Protein AF-A0A392QEL2-F1 (afdb_monomer)

Radius of gyration: 11.56 Å; Cα contacts (8 Å, |Δi|>4): 100; chains: 1; bounding box: 27×25×31 Å

Nearest PDB structures (foldseek):
  6bml-assembly1_A  TM=5.672E-01  e=5.032E-03  Homo sapiens
  6bmn-assembly1_A  TM=5.681E-01  e=7.585E-03  Homo sapiens
  7khm-assembly1_B  TM=5.678E-01  e=5.903E-02  Homo sapiens
  6uca-assembly1_A  TM=6.877E-01  e=1.470E+00  Homo sapiens

Solvent-accessible surface area (backbone atoms only — not comparable to full-atom values): 4190 Å² total; per-residue (Å²): 138,77,81,73,43,74,52,44,89,89,50,36,68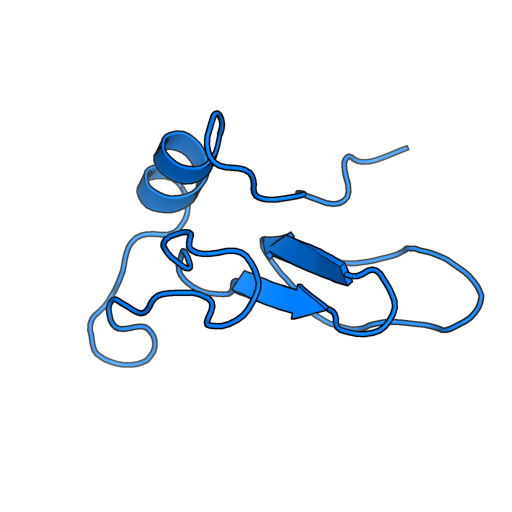,59,45,34,70,75,27,56,65,75,69,80,88,32,56,93,44,68,36,92,83,80,74,37,76,44,35,36,64,42,43,72,40,82,89,74,73,42,36,25,42,44,58,68,59,85,52,98,87,48,100,62,69,93

Structure (mmCIF, N/CA/C/O backbone):
data_AF-A0A392QEL2-F1
#
_entry.id   AF-A0A392QEL2-F1
#
loop_
_atom_site.group_PDB
_atom_site.id
_atom_site.type_symbol
_atom_site.label_atom_id
_atom_site.label_alt_id
_atom_site.label_comp_id
_atom_site.label_asym_id
_atom_site.label_entity_id
_atom_site.label_seq_id
_atom_site.pdbx_PDB_ins_code
_atom_site.Cartn_x
_atom_site.Cartn_y
_atom_site.Cartn_z
_atom_site.occupancy
_atom_site.B_iso_or_equiv
_atom_site.auth_seq_id
_atom_site.auth_comp_id
_atom_site.auth_asym_id
_atom_site.auth_atom_id
_atom_site.pdbx_PDB_model_num
ATOM 1 N N . CYS A 1 1 ? 2.344 -16.995 -14.277 1.00 41.91 1 CYS A N 1
ATOM 2 C CA . CYS A 1 1 ? 2.079 -15.543 -14.326 1.00 41.91 1 CYS A CA 1
ATOM 3 C C . CYS A 1 1 ? 1.159 -15.189 -13.169 1.00 41.91 1 CYS A C 1
ATOM 5 O O . CYS A 1 1 ? -0.052 -15.254 -13.325 1.00 41.91 1 CYS A O 1
ATOM 7 N N . THR A 1 2 ? 1.727 -14.940 -11.993 1.00 51.53 2 THR A N 1
ATOM 8 C CA . THR A 1 2 ? 0.950 -14.615 -10.789 1.00 51.53 2 THR A CA 1
ATOM 9 C C . THR A 1 2 ? 0.620 -13.126 -10.806 1.00 51.53 2 THR A C 1
ATOM 11 O O . THR A 1 2 ? 1.474 -12.333 -11.203 1.00 51.53 2 THR A O 1
ATOM 14 N N . ASP A 1 3 ? -0.599 -12.749 -10.412 1.00 59.09 3 ASP A N 1
ATOM 15 C CA . ASP A 1 3 ? -0.951 -11.339 -10.221 1.00 59.09 3 ASP A CA 1
ATOM 16 C C . ASP A 1 3 ? 0.031 -10.704 -9.218 1.00 59.09 3 ASP A C 1
ATOM 18 O O . ASP A 1 3 ? 0.178 -11.236 -8.115 1.00 59.09 3 ASP A O 1
ATOM 22 N N . PRO A 1 4 ? 0.717 -9.596 -9.561 1.00 68.12 4 PRO A N 1
ATOM 23 C CA . PRO A 1 4 ? 1.596 -8.902 -8.624 1.00 68.12 4 PRO A CA 1
ATOM 24 C C . PRO A 1 4 ? 0.856 -8.270 -7.435 1.00 68.12 4 PRO A C 1
ATOM 26 O O . PRO A 1 4 ? 1.514 -7.730 -6.554 1.00 68.12 4 PRO A O 1
ATOM 29 N N . GLY A 1 5 ? -0.479 -8.306 -7.390 1.00 82.06 5 GLY A N 1
ATOM 30 C CA . GLY A 1 5 ? -1.257 -7.837 -6.248 1.00 82.06 5 GLY A CA 1
ATOM 31 C C . GLY A 1 5 ? -1.402 -6.317 -6.225 1.00 82.06 5 GLY A C 1
ATOM 32 O O . GLY A 1 5 ? -1.227 -5.684 -5.181 1.00 82.06 5 GLY A O 1
ATOM 33 N N . VAL A 1 6 ? -1.649 -5.703 -7.389 1.00 88.69 6 VAL A N 1
ATOM 34 C CA . VAL A 1 6 ? -1.768 -4.239 -7.503 1.00 88.69 6 VAL A CA 1
ATOM 35 C C . VAL A 1 6 ? -3.028 -3.760 -6.791 1.00 88.69 6 VAL A C 1
ATOM 37 O O . VAL A 1 6 ? -4.140 -4.155 -7.143 1.00 88.69 6 VAL A O 1
ATOM 40 N N . ILE A 1 7 ? -2.849 -2.856 -5.832 1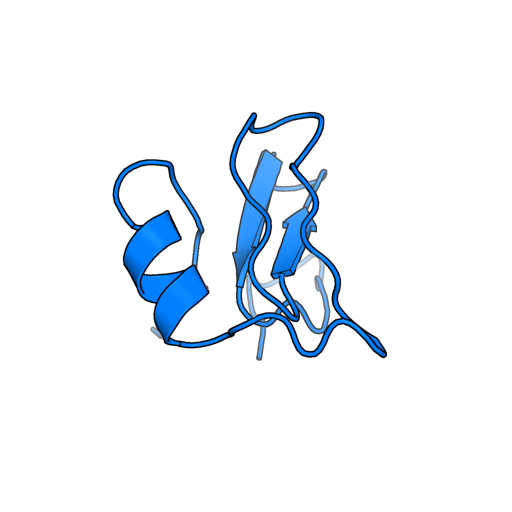.00 90.75 7 ILE A N 1
ATOM 41 C CA . ILE A 1 7 ? -3.941 -2.268 -5.059 1.00 90.75 7 ILE A CA 1
ATOM 42 C C . ILE A 1 7 ? -4.426 -1.006 -5.771 1.00 90.75 7 ILE A C 1
ATOM 44 O O . ILE A 1 7 ? -3.636 -0.126 -6.122 1.00 90.75 7 ILE A O 1
ATOM 48 N N . LYS A 1 8 ? -5.737 -0.929 -5.964 1.00 91.44 8 LYS A N 1
ATOM 49 C CA . LYS A 1 8 ? -6.484 0.132 -6.639 1.00 91.44 8 LYS A CA 1
ATOM 50 C C . LYS A 1 8 ? -7.756 0.441 -5.839 1.00 91.44 8 LYS A C 1
ATOM 52 O O . LYS A 1 8 ? -8.142 -0.324 -4.960 1.00 91.44 8 LYS A O 1
ATOM 57 N N . ALA A 1 9 ? -8.436 1.542 -6.155 1.00 91.12 9 ALA A N 1
ATOM 58 C CA . ALA A 1 9 ? -9.648 1.956 -5.439 1.00 91.12 9 ALA A CA 1
ATOM 59 C C . ALA A 1 9 ? -10.825 0.957 -5.543 1.00 91.12 9 ALA A C 1
ATOM 61 O O . ALA A 1 9 ? -11.654 0.908 -4.641 1.00 91.12 9 ALA A O 1
ATOM 62 N N . ASP A 1 10 ? -10.888 0.146 -6.603 1.00 92.81 10 ASP A N 1
ATOM 63 C CA . ASP A 1 10 ? -11.907 -0.893 -6.819 1.00 92.81 10 ASP A CA 1
ATOM 64 C C . ASP A 1 10 ? -11.657 -2.170 -5.999 1.00 92.81 10 ASP A C 1
ATOM 66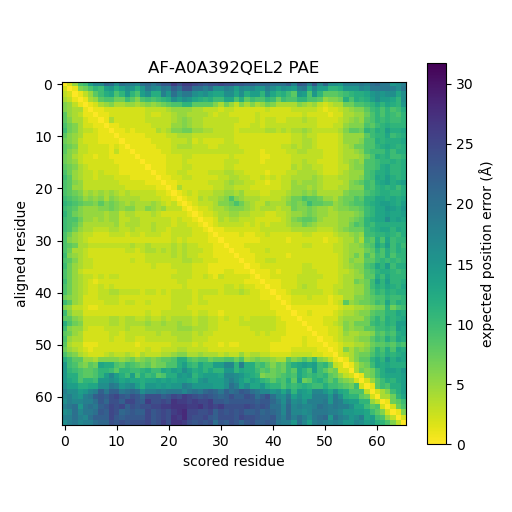 O O . ASP A 1 10 ? -12.607 -2.799 -5.536 1.00 92.81 10 ASP A O 1
ATOM 70 N N . ASN A 1 11 ? -10.390 -2.547 -5.786 1.00 91.56 11 ASN A N 1
ATOM 71 C CA . ASN A 1 11 ? -10.015 -3.795 -5.109 1.00 91.56 11 ASN A CA 1
ATOM 72 C C . ASN A 1 11 ? -9.454 -3.620 -3.681 1.00 91.56 11 ASN A C 1
ATOM 74 O O . ASN A 1 11 ? -9.261 -4.614 -2.978 1.00 91.56 11 ASN A O 1
ATOM 78 N N . VAL A 1 12 ? -9.221 -2.386 -3.211 1.00 92.62 12 VAL A N 1
ATOM 79 C CA . VAL A 1 12 ? -8.629 -2.118 -1.884 1.00 92.62 12 VAL A CA 1
ATOM 80 C C . VAL A 1 12 ? -9.415 -2.758 -0.737 1.00 92.62 12 VAL A C 1
ATOM 82 O O . VAL A 1 12 ? -8.807 -3.277 0.194 1.00 92.62 12 VAL A O 1
ATOM 85 N N . SER A 1 13 ? -10.745 -2.813 -0.826 1.00 92.81 13 SER A N 1
ATOM 86 C CA . SER A 1 13 ? -11.618 -3.465 0.162 1.00 92.81 13 SER A CA 1
ATOM 87 C C . SER A 1 13 ? -11.325 -4.963 0.323 1.00 92.81 13 SER A C 1
ATOM 89 O O . SER A 1 13 ? -11.303 -5.469 1.444 1.00 92.81 13 SER A O 1
ATOM 91 N N . GLN A 1 14 ? -11.022 -5.661 -0.775 1.00 92.50 14 GLN A N 1
ATOM 92 C CA . GLN A 1 14 ? -10.645 -7.077 -0.762 1.00 92.50 14 GLN A CA 1
ATOM 93 C C . GLN A 1 14 ? -9.296 -7.275 -0.063 1.00 92.50 14 GLN A C 1
ATOM 95 O O . GLN A 1 14 ? -9.147 -8.172 0.766 1.00 92.50 14 GLN A O 1
ATOM 100 N N . TYR A 1 15 ? -8.324 -6.399 -0.338 1.00 92.06 15 TYR A N 1
ATOM 101 C CA . TYR A 1 15 ? -7.016 -6.452 0.314 1.00 92.06 15 TYR A CA 1
ATOM 102 C C . TYR A 1 15 ? -7.057 -6.045 1.791 1.00 92.06 15 TYR A C 1
ATOM 104 O O . TYR A 1 15 ? -6.308 -6.618 2.575 1.00 92.06 15 TYR A O 1
ATOM 112 N N . LEU A 1 16 ? -7.930 -5.115 2.191 1.00 91.75 16 LEU A N 1
ATOM 113 C CA . LEU A 1 16 ? -8.165 -4.773 3.600 1.00 91.75 16 LEU A CA 1
ATOM 114 C C . LEU A 1 16 ? -8.769 -5.952 4.376 1.00 91.75 16 LEU A C 1
ATOM 116 O O . LEU A 1 16 ? -8.357 -6.210 5.503 1.00 91.75 16 LEU A O 1
ATOM 120 N N . ALA A 1 17 ? -9.695 -6.698 3.766 1.00 91.38 17 ALA A N 1
ATOM 121 C CA . ALA A 1 17 ? -10.261 -7.907 4.363 1.00 91.38 17 ALA A CA 1
ATOM 122 C C . ALA A 1 17 ? -9.242 -9.062 4.442 1.00 91.38 17 ALA A C 1
ATOM 124 O O . ALA A 1 17 ? -9.222 -9.797 5.426 1.00 91.38 17 ALA A O 1
ATOM 125 N N . ALA A 1 18 ? -8.382 -9.216 3.429 1.00 89.94 18 ALA A N 1
ATOM 126 C CA . ALA A 1 18 ? -7.343 -10.250 3.398 1.00 89.94 18 ALA A CA 1
ATOM 127 C C . ALA A 1 18 ? -6.129 -9.939 4.297 1.00 89.94 18 ALA A C 1
ATOM 129 O O . ALA A 1 18 ? -5.488 -10.859 4.807 1.00 89.94 18 ALA A O 1
ATOM 130 N N . TYR A 1 19 ? -5.806 -8.656 4.486 1.00 89.25 19 TYR A N 1
ATOM 131 C CA . TYR A 1 19 ? -4.675 -8.171 5.282 1.00 89.25 19 TYR A CA 1
ATOM 132 C C . TYR A 1 19 ? -5.139 -7.077 6.263 1.00 89.25 19 TYR A C 1
ATOM 134 O O . TYR A 1 19 ? -4.809 -5.897 6.073 1.00 89.25 19 TYR A O 1
ATOM 142 N N . PRO A 1 20 ? -5.914 -7.456 7.300 1.00 89.75 20 PRO A N 1
ATOM 143 C CA . PRO A 1 20 ? -6.426 -6.522 8.293 1.00 89.75 20 PRO A CA 1
ATOM 144 C C . PRO A 1 20 ? -5.303 -5.918 9.143 1.00 89.75 20 PRO A C 1
ATOM 146 O O . PRO A 1 20 ? -4.217 -6.483 9.289 1.00 89.75 20 PRO A O 1
ATOM 149 N N . TYR A 1 21 ? -5.590 -4.757 9.725 1.00 92.12 21 TYR A N 1
ATOM 150 C CA . TYR A 1 21 ? -4.703 -4.069 10.659 1.00 92.12 21 TYR A CA 1
ATOM 151 C C . TYR A 1 21 ? -4.659 -4.789 12.010 1.00 92.12 21 TYR A C 1
ATOM 153 O O . TYR A 1 21 ? -5.703 -5.085 12.589 1.00 92.12 21 TYR A O 1
ATOM 161 N N . ASP A 1 22 ? -3.456 -5.015 12.538 1.00 89.75 22 ASP A N 1
ATOM 162 C CA . ASP A 1 22 ? -3.255 -5.506 13.908 1.00 89.75 22 ASP A CA 1
ATOM 163 C C . ASP A 1 22 ? -3.132 -4.357 14.929 1.00 89.75 22 ASP A C 1
ATOM 165 O O . ASP A 1 22 ? -3.257 -4.585 16.128 1.00 89.75 22 ASP A O 1
ATOM 169 N N . ASN A 1 23 ? -2.910 -3.121 14.458 1.00 87.81 23 ASN A N 1
ATOM 170 C CA . ASN A 1 23 ? -2.624 -1.922 15.257 1.00 87.81 23 ASN A CA 1
ATOM 171 C C . ASN A 1 23 ? -1.409 -2.041 16.203 1.00 87.81 23 ASN A C 1
ATOM 173 O O . ASN A 1 23 ? -1.216 -1.189 17.068 1.00 87.81 23 ASN A O 1
ATOM 177 N N . ILE A 1 24 ? -0.556 -3.049 15.995 1.00 89.31 24 ILE A N 1
ATOM 178 C CA . ILE A 1 24 ? 0.702 -3.277 16.723 1.00 89.31 24 ILE A CA 1
ATOM 179 C C . ILE A 1 24 ? 1.887 -3.006 15.787 1.00 89.31 24 ILE A C 1
ATOM 181 O O . ILE A 1 24 ? 2.809 -2.272 16.136 1.00 89.31 24 ILE A O 1
ATOM 185 N N . ILE A 1 25 ? 1.844 -3.571 14.578 1.00 86.06 25 ILE A N 1
ATOM 186 C CA . ILE A 1 25 ? 2.858 -3.437 13.523 1.00 86.06 25 ILE A CA 1
ATOM 187 C C . ILE A 1 25 ? 2.272 -2.661 12.335 1.00 86.06 25 ILE A C 1
ATOM 189 O O . ILE A 1 25 ? 2.928 -1.787 11.761 1.00 86.06 25 ILE A O 1
ATOM 193 N N . PHE A 1 26 ? 1.018 -2.948 11.981 1.00 86.81 26 PHE A N 1
ATOM 194 C CA . PHE A 1 26 ? 0.295 -2.337 10.872 1.00 86.81 26 PHE A CA 1
ATOM 195 C C . PHE A 1 26 ? -0.952 -1.619 11.390 1.00 86.81 26 PHE A C 1
ATOM 197 O O . PHE A 1 26 ? -1.968 -2.245 11.684 1.00 86.81 26 PHE A O 1
ATOM 204 N N . SER A 1 27 ? -0.869 -0.291 11.466 1.00 90.56 27 SER A N 1
ATOM 205 C CA . SER A 1 27 ? -2.012 0.595 11.693 1.00 90.56 27 SER A CA 1
ATOM 206 C C . SER A 1 27 ? -2.545 1.181 10.386 1.00 90.56 27 SER A C 1
ATOM 208 O O . SER A 1 27 ? -1.837 1.223 9.373 1.00 90.56 27 SER A O 1
ATOM 210 N N . GLU A 1 28 ? -3.788 1.657 10.426 1.00 91.81 28 GLU A N 1
ATOM 211 C CA . GLU A 1 28 ? -4.456 2.290 9.291 1.00 91.81 28 GLU A CA 1
ATOM 212 C C . GLU A 1 28 ? -3.702 3.535 8.800 1.00 91.81 28 GLU A C 1
ATOM 214 O O . GLU A 1 28 ? -3.422 4.468 9.557 1.00 91.81 28 GLU A O 1
ATOM 219 N N . LYS A 1 29 ? -3.327 3.526 7.514 1.00 91.56 29 LYS A N 1
ATOM 220 C CA . LYS A 1 29 ? -2.578 4.597 6.840 1.00 91.56 29 LYS A CA 1
ATOM 221 C C . LYS A 1 29 ? -3.007 4.693 5.381 1.00 91.56 29 LYS A C 1
ATOM 223 O O . LYS A 1 29 ? -3.285 3.680 4.748 1.00 91.56 29 LYS A O 1
ATOM 228 N N . GL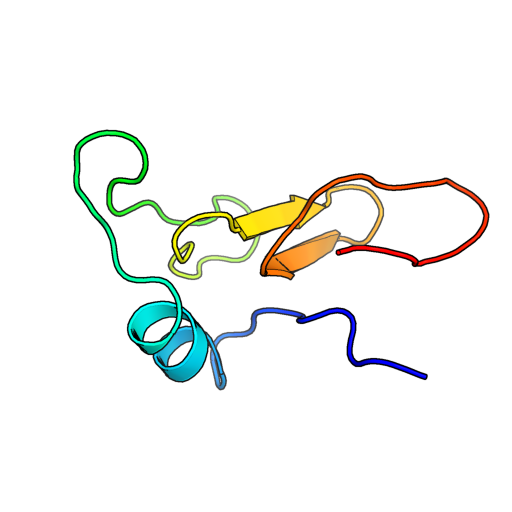U A 1 30 ? -2.973 5.893 4.816 1.00 94.00 30 GLU A N 1
ATOM 229 C CA . GLU A 1 30 ? -3.193 6.120 3.383 1.00 94.00 30 GLU A CA 1
ATOM 230 C C . GLU A 1 30 ? -1.862 6.148 2.607 1.00 94.00 30 GLU A C 1
ATOM 232 O O . GLU A 1 30 ? -0.792 6.443 3.152 1.00 94.00 30 GLU A O 1
ATOM 237 N N . CYS A 1 31 ? -1.900 5.846 1.309 1.00 93.38 31 CYS A N 1
ATOM 238 C CA . CYS A 1 31 ? -0.818 6.176 0.394 1.00 93.38 31 CYS A CA 1
ATOM 239 C C . CYS A 1 31 ? -0.892 7.653 -0.008 1.00 93.38 31 CYS A C 1
ATOM 241 O O . CYS A 1 31 ? -1.804 8.061 -0.722 1.00 93.38 31 CYS A O 1
ATOM 243 N N . SER A 1 32 ? 0.129 8.430 0.362 1.00 93.94 32 SER A N 1
ATOM 244 C CA . SER A 1 32 ? 0.248 9.851 0.012 1.00 93.94 32 SER A CA 1
ATOM 245 C C . SER A 1 32 ? 0.147 10.136 -1.490 1.00 93.94 32 SER A C 1
ATOM 247 O O . SER A 1 32 ? -0.386 11.186 -1.846 1.00 93.94 32 SER A O 1
ATOM 249 N N . THR A 1 33 ? 0.636 9.217 -2.335 1.00 93.88 33 THR A N 1
ATOM 250 C CA . THR A 1 33 ? 0.626 9.307 -3.80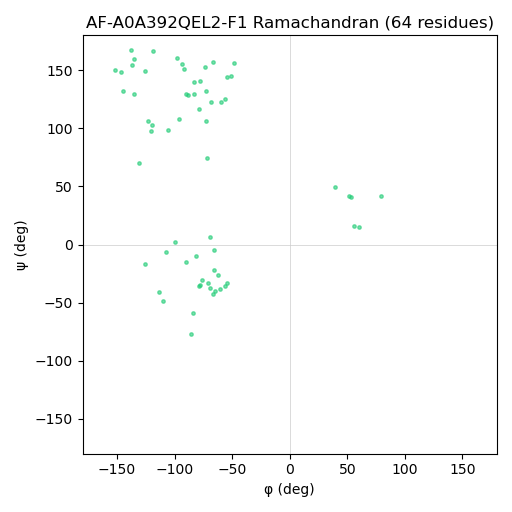5 1.00 93.88 33 THR A CA 1
ATOM 251 C C . THR A 1 33 ? -0.701 8.822 -4.389 1.00 93.88 33 THR A C 1
ATOM 253 O O . THR A 1 33 ? -1.401 9.585 -5.043 1.00 93.88 33 THR A O 1
ATOM 256 N N . CYS A 1 34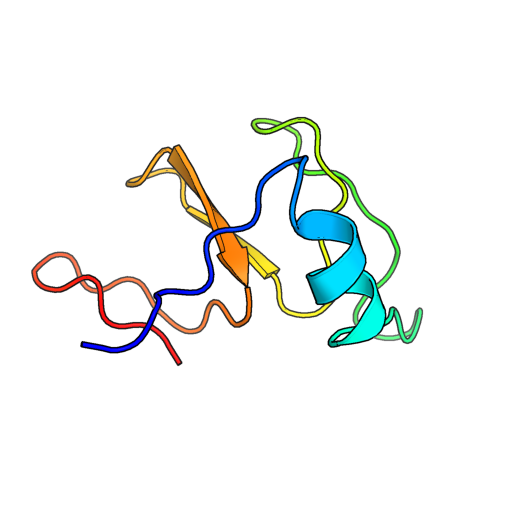 ? -1.080 7.566 -4.124 1.00 92.62 34 CYS A N 1
ATOM 257 C CA . CYS A 1 34 ? -2.234 6.925 -4.763 1.00 92.62 34 CYS A CA 1
ATOM 258 C C . CYS A 1 34 ? -3.593 7.277 -4.130 1.00 92.62 34 CYS A C 1
ATOM 260 O O . CYS A 1 34 ? -4.611 6.894 -4.695 1.00 92.62 34 CYS A O 1
ATOM 262 N N . LYS A 1 35 ? -3.625 7.950 -2.967 1.00 94.81 35 LYS A N 1
ATOM 263 C CA . LYS A 1 35 ? -4.852 8.330 -2.233 1.00 94.81 35 LYS A CA 1
ATOM 264 C C . LYS A 1 35 ? -5.806 7.163 -1.959 1.00 94.81 35 LYS A C 1
ATOM 266 O O . LYS A 1 35 ? -7.021 7.279 -2.083 1.00 94.81 35 LYS A O 1
ATOM 271 N N . ILE A 1 36 ? -5.231 6.019 -1.589 1.00 94.06 36 ILE A N 1
ATOM 272 C CA . ILE A 1 36 ? -5.968 4.821 -1.174 1.00 94.06 36 ILE A CA 1
ATOM 273 C C . ILE A 1 36 ? -5.485 4.344 0.200 1.00 94.06 36 ILE A C 1
ATOM 275 O O . ILE A 1 36 ? -4.293 4.503 0.506 1.00 94.06 36 ILE A O 1
ATOM 279 N N . PRO A 1 37 ? -6.361 3.719 1.011 1.00 93.88 37 PRO A N 1
ATOM 280 C CA . PRO A 1 37 ? -5.946 2.979 2.197 1.00 93.88 37 PRO A CA 1
ATOM 281 C C . PRO A 1 37 ? -4.842 1.974 1.860 1.00 93.88 37 PRO A C 1
ATOM 283 O O . PRO A 1 37 ? -4.830 1.384 0.778 1.00 93.88 37 PRO A O 1
ATOM 286 N N . LYS A 1 38 ? -3.908 1.772 2.789 1.00 91.88 38 LYS A N 1
ATOM 287 C CA . LYS A 1 38 ? -2.811 0.811 2.665 1.00 91.88 38 LYS A CA 1
ATOM 288 C C . LYS A 1 38 ? -3.078 -0.399 3.560 1.00 91.88 38 LYS A C 1
ATOM 290 O O . LYS A 1 38 ? -2.726 -0.327 4.733 1.00 91.88 38 LYS A O 1
ATOM 295 N N . PRO A 1 39 ? -3.596 -1.518 3.022 1.00 92.38 39 PRO A N 1
ATOM 296 C CA . PRO A 1 39 ? -3.699 -2.790 3.736 1.00 92.38 39 PRO A CA 1
ATOM 297 C C . PRO A 1 39 ? -2.399 -3.187 4.438 1.00 92.38 39 PRO A C 1
ATOM 299 O O . PRO A 1 39 ? -1.305 -2.781 4.015 1.00 92.38 39 PRO A O 1
ATOM 302 N N . ALA A 1 40 ? -2.494 -4.021 5.475 1.00 90.56 40 ALA A N 1
ATOM 303 C CA . ALA A 1 40 ? -1.308 -4.520 6.158 1.00 90.56 40 ALA A CA 1
ATOM 304 C C . ALA A 1 40 ? -0.340 -5.182 5.155 1.00 90.56 40 ALA A C 1
ATOM 306 O O . ALA A 1 40 ? -0.745 -5.790 4.163 1.00 90.56 40 ALA A O 1
ATOM 307 N N . ARG A 1 41 ? 0.970 -5.025 5.384 1.00 86.44 41 ARG A N 1
ATOM 308 C CA . ARG A 1 41 ? 2.040 -5.529 4.494 1.00 86.44 41 ARG A CA 1
ATOM 309 C C . ARG A 1 41 ? 2.037 -4.970 3.051 1.00 86.44 41 ARG A C 1
ATOM 311 O O . ARG A 1 41 ? 2.741 -5.511 2.198 1.00 86.44 41 ARG A O 1
ATOM 318 N N . SER A 1 42 ? 1.313 -3.885 2.760 1.00 90.00 42 SER A N 1
ATOM 319 C CA . SER A 1 42 ? 1.369 -3.193 1.457 1.00 90.00 42 SER A CA 1
ATOM 320 C C . SER A 1 42 ? 2.396 -2.051 1.408 1.00 90.00 42 SER A C 1
ATOM 322 O O . SER A 1 42 ? 2.679 -1.381 2.409 1.00 90.00 42 SER A O 1
ATOM 324 N N . LYS A 1 43 ? 2.944 -1.777 0.216 1.00 88.69 43 LYS A N 1
ATOM 325 C CA . LYS A 1 43 ? 3.811 -0.611 -0.044 1.00 88.69 43 LYS A CA 1
ATOM 326 C C . LYS A 1 43 ? 3.455 0.051 -1.374 1.00 88.69 43 LYS A C 1
ATOM 328 O O . LYS A 1 43 ? 2.928 -0.585 -2.280 1.00 88.69 43 LYS A O 1
ATOM 333 N N . HIS A 1 44 ? 3.748 1.344 -1.484 1.00 90.81 44 HIS A N 1
ATOM 334 C CA . HIS A 1 44 ? 3.768 2.045 -2.766 1.00 90.81 44 HIS A CA 1
ATOM 335 C C . HIS A 1 44 ? 5.164 1.902 -3.371 1.00 90.81 44 HIS A C 1
ATOM 337 O O . HIS A 1 44 ? 6.157 2.177 -2.698 1.00 90.81 44 HIS A O 1
ATOM 343 N N . CYS A 1 45 ? 5.232 1.461 -4.622 1.00 86.50 45 CYS A N 1
ATOM 344 C CA . CYS A 1 45 ? 6.462 1.385 -5.387 1.00 86.50 45 CYS A CA 1
ATOM 345 C C . CYS A 1 45 ? 6.581 2.640 -6.254 1.00 86.50 45 CYS A C 1
ATOM 347 O O . CYS A 1 45 ? 5.873 2.752 -7.250 1.00 86.50 45 CYS A O 1
ATOM 349 N N . SER A 1 46 ? 7.498 3.543 -5.904 1.00 85.38 46 SER A N 1
ATOM 350 C CA . SER A 1 46 ? 7.753 4.785 -6.650 1.00 85.38 46 SER A CA 1
ATOM 351 C C . SER A 1 46 ? 8.319 4.560 -8.057 1.00 85.38 46 SER A C 1
ATOM 353 O O . SER A 1 46 ? 8.185 5.426 -8.909 1.00 85.38 46 SER A O 1
ATOM 355 N N . ILE A 1 47 ? 8.933 3.400 -8.318 1.00 83.00 47 ILE A N 1
ATOM 356 C CA . ILE A 1 47 ? 9.480 3.039 -9.639 1.00 83.00 47 ILE A CA 1
ATOM 357 C C . ILE A 1 47 ? 8.364 2.582 -10.594 1.00 83.00 47 ILE A C 1
ATOM 359 O O . ILE A 1 47 ? 8.416 2.853 -11.787 1.00 83.00 47 ILE A O 1
ATOM 363 N N . CYS A 1 48 ? 7.346 1.893 -10.069 1.00 82.12 48 CYS A N 1
ATOM 364 C CA . CYS A 1 48 ? 6.190 1.414 -10.836 1.00 82.12 48 CYS A CA 1
ATOM 365 C C . CYS A 1 48 ? 4.942 2.314 -10.703 1.00 82.12 48 CYS A C 1
ATOM 367 O O . CYS A 1 48 ? 3.883 1.926 -11.194 1.00 82.12 48 CYS A O 1
ATOM 369 N N . ASP A 1 49 ? 5.050 3.422 -9.962 1.00 87.12 49 ASP A N 1
ATOM 370 C CA . ASP A 1 49 ? 3.979 4.341 -9.537 1.00 87.12 49 ASP A CA 1
ATOM 371 C C . ASP A 1 49 ? 2.656 3.657 -9.127 1.00 87.12 49 ASP A C 1
ATOM 373 O O . ASP A 1 49 ? 1.564 3.979 -9.595 1.00 87.12 49 ASP A O 1
ATOM 377 N N . ARG A 1 50 ? 2.745 2.634 -8.265 1.00 87.88 50 ARG A N 1
ATOM 378 C CA . ARG A 1 50 ? 1.565 1.863 -7.826 1.00 87.88 50 ARG A CA 1
ATOM 379 C C . ARG A 1 50 ? 1.708 1.252 -6.442 1.00 87.88 50 ARG A C 1
ATOM 381 O O . ARG A 1 50 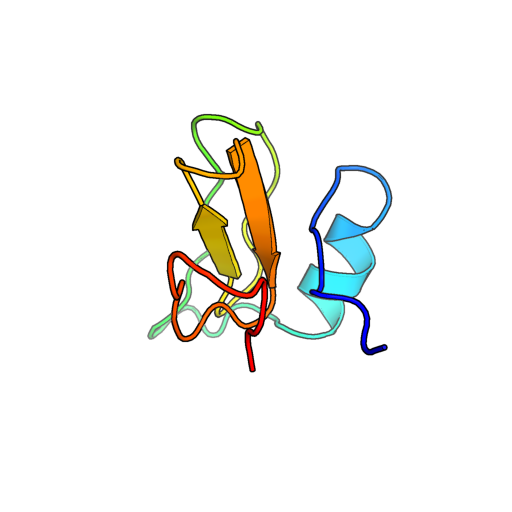? 2.802 0.884 -6.009 1.00 87.88 50 ARG A O 1
ATOM 388 N N . CYS A 1 51 ? 0.579 1.101 -5.757 1.00 91.31 51 CYS A N 1
ATOM 389 C CA . CYS A 1 51 ? 0.484 0.307 -4.536 1.00 91.31 51 CYS A CA 1
ATOM 390 C C . CYS A 1 51 ? 0.436 -1.189 -4.850 1.00 91.31 51 CYS A C 1
ATOM 392 O O . CYS A 1 51 ? -0.216 -1.619 -5.799 1.00 91.31 51 CYS A O 1
ATOM 394 N N . VAL A 1 52 ? 1.126 -1.976 -4.029 1.00 88.62 52 VAL A N 1
ATOM 395 C CA . VAL A 1 52 ? 1.272 -3.424 -4.190 1.00 88.62 52 VAL A CA 1
ATOM 396 C C . VAL A 1 52 ? 1.067 -4.089 -2.828 1.00 88.62 52 VAL A C 1
ATOM 398 O O . VAL A 1 52 ? 1.655 -3.664 -1.824 1.00 88.62 52 VAL A O 1
ATOM 401 N N . ALA A 1 53 ? 0.206 -5.103 -2.779 1.00 84.75 53 ALA A N 1
ATOM 402 C CA . ALA A 1 53 ? 0.029 -5.968 -1.619 1.00 84.75 53 ALA A CA 1
ATOM 403 C C . ALA A 1 53 ? 1.225 -6.920 -1.488 1.00 84.75 53 ALA A C 1
ATOM 405 O O . ALA A 1 53 ? 1.860 -7.252 -2.482 1.00 84.75 53 ALA A O 1
ATOM 406 N N . ARG A 1 54 ? 1.529 -7.371 -0.261 1.00 75.19 54 ARG A N 1
ATOM 407 C CA . ARG A 1 54 ? 2.635 -8.311 0.013 1.00 75.19 54 ARG A CA 1
ATOM 408 C C . ARG A 1 54 ? 3.979 -7.863 -0.591 1.00 75.19 54 ARG A C 1
ATOM 410 O O . ARG A 1 54 ? 4.704 -8.667 -1.157 1.00 75.19 54 ARG A O 1
ATOM 417 N N . PHE A 1 55 ? 4.320 -6.578 -0.511 1.00 63.41 55 PHE A N 1
ATOM 418 C CA . PHE A 1 55 ? 5.577 -6.113 -1.104 1.00 63.41 55 PHE A CA 1
ATOM 419 C C . PHE A 1 55 ? 6.772 -6.591 -0.270 1.00 63.41 55 PHE A C 1
ATOM 421 O O . PHE A 1 55 ? 7.054 -6.027 0.795 1.00 63.41 55 PHE A O 1
ATOM 428 N N . ASP A 1 56 ? 7.487 -7.582 -0.796 1.00 59.28 56 ASP A N 1
ATOM 429 C CA . ASP A 1 56 ? 8.778 -8.036 -0.285 1.00 59.28 56 ASP A CA 1
ATOM 430 C C . ASP A 1 56 ? 9.926 -7.197 -0.887 1.00 59.28 56 ASP A C 1
ATOM 432 O O . ASP A 1 56 ? 10.380 -6.240 -0.251 1.00 59.28 56 ASP A O 1
ATOM 436 N N . HIS A 1 57 ? 10.308 -7.450 -2.147 1.00 60.94 57 HIS A N 1
ATOM 437 C CA . HIS A 1 57 ? 11.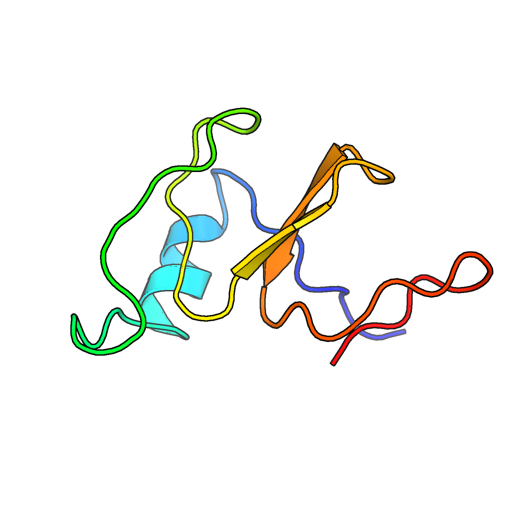406 -6.761 -2.844 1.00 60.94 57 HIS A CA 1
ATOM 438 C C . HIS A 1 57 ? 11.062 -6.335 -4.285 1.00 60.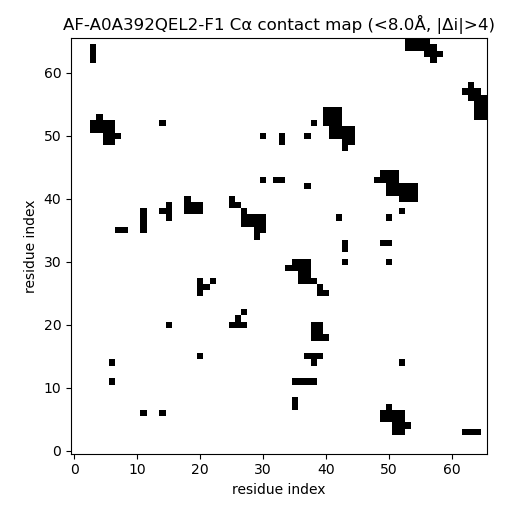94 57 HIS A C 1
ATOM 440 O O . HIS A 1 57 ? 10.152 -6.865 -4.915 1.00 60.94 57 HIS A O 1
ATOM 446 N N . HIS A 1 58 ? 11.815 -5.365 -4.822 1.00 56.84 58 HIS A N 1
ATOM 447 C CA . HIS A 1 58 ? 11.697 -4.872 -6.201 1.00 56.84 58 HIS A CA 1
ATOM 448 C C . HIS A 1 58 ? 13.026 -5.058 -6.946 1.00 56.84 58 HIS A C 1
ATOM 450 O O . HIS A 1 58 ? 13.934 -4.231 -6.836 1.00 56.84 58 HIS A O 1
ATOM 456 N N . CYS A 1 59 ? 13.142 -6.140 -7.718 1.00 55.62 59 CYS A N 1
ATOM 457 C CA . CYS A 1 59 ? 14.299 -6.377 -8.579 1.00 55.62 59 CYS A CA 1
ATOM 458 C C . CYS A 1 59 ? 14.136 -5.633 -9.916 1.00 55.62 59 CYS A C 1
ATOM 460 O O . CYS A 1 59 ? 13.117 -5.767 -10.585 1.00 55.62 59 CYS A O 1
ATOM 462 N N . GLY A 1 60 ? 15.150 -4.871 -10.337 1.00 51.19 60 GLY A N 1
ATOM 463 C CA . GLY A 1 60 ? 15.077 -3.983 -11.510 1.00 51.19 60 GLY A CA 1
ATOM 464 C C . GLY A 1 60 ? 15.000 -4.656 -12.890 1.00 51.19 60 GLY A C 1
ATOM 465 O O . GLY A 1 60 ? 15.093 -3.952 -13.889 1.00 51.19 60 GLY A O 1
ATOM 466 N N . TRP A 1 61 ? 14.865 -5.984 -12.962 1.00 49.44 61 TRP A N 1
ATOM 467 C CA . TRP A 1 61 ? 14.804 -6.747 -14.222 1.00 49.44 61 TRP A CA 1
ATOM 468 C C . TRP A 1 61 ? 13.581 -7.661 -14.359 1.00 49.44 61 TRP A C 1
ATOM 470 O O . TRP A 1 61 ? 13.251 -8.074 -15.467 1.00 49.44 61 TRP A O 1
ATOM 480 N N . MET A 1 62 ? 12.879 -7.961 -13.263 1.00 43.06 62 MET A N 1
ATOM 481 C CA . MET A 1 62 ? 11.631 -8.723 -13.286 1.00 43.06 62 MET A CA 1
ATOM 482 C C . MET A 1 62 ? 10.690 -8.193 -12.207 1.00 43.06 62 MET A C 1
ATOM 484 O O . MET A 1 62 ? 11.079 -8.045 -11.049 1.00 43.06 62 MET A O 1
ATOM 488 N N . VAL A 1 63 ? 9.430 -7.959 -12.581 1.00 47.09 63 VAL A N 1
ATOM 489 C CA . VAL A 1 63 ? 8.330 -7.693 -11.641 1.00 47.09 63 VAL A CA 1
ATOM 490 C C . VAL A 1 63 ? 7.963 -8.984 -10.901 1.00 47.09 63 VAL A C 1
ATOM 492 O O . VAL A 1 63 ? 6.968 -9.641 -11.194 1.00 47.09 63 VAL A O 1
ATOM 495 N N . SER A 1 64 ? 8.823 -9.373 -9.964 1.00 43.56 64 SER A N 1
ATOM 496 C CA . SER A 1 64 ? 8.693 -10.575 -9.143 1.00 43.56 64 SER A CA 1
ATOM 497 C C . SER A 1 64 ? 8.706 -10.184 -7.665 1.00 43.56 64 SER A C 1
ATOM 499 O O . SER A 1 64 ? 9.746 -9.816 -7.125 1.00 43.56 64 SER A O 1
ATOM 501 N N . TYR A 1 65 ? 7.519 -10.256 -7.055 1.00 53.22 65 TYR A N 1
ATOM 502 C CA . TYR A 1 65 ? 7.205 -10.004 -5.640 1.00 53.22 65 TYR A CA 1
ATOM 503 C C . TYR A 1 65 ? 6.634 -11.291 -4.991 1.00 53.22 65 TYR A C 1
ATOM 505 O O . TYR A 1 65 ? 6.227 -12.190 -5.729 1.00 53.22 65 TYR A O 1
ATOM 513 N N . LEU A 1 66 ? 6.532 -11.356 -3.652 1.00 42.00 66 LEU A N 1
ATOM 514 C CA . LEU A 1 66 ? 6.026 -12.479 -2.782 1.00 42.00 66 LEU A CA 1
ATOM 515 C C . LEU A 1 66 ? 5.211 -12.054 -1.427 1.00 42.00 66 LEU A C 1
ATOM 517 O O . LEU A 1 66 ? 6.150 -11.253 -1.269 1.00 42.00 66 LEU A O 1
#

Mean predicted aligned error: 6.78 Å

Foldseek 3Di:
DDDQAFDAPVCVVVLCVVAPAPVPQDDWDADPQRRHIAGPCWDQDPVVRTIGHQADDDDPPDSDHD

InterPro domains:
  IPR001594 Palmitoyltransferase, DHHC domain [PF01529] (27-62)
  IPR039859 Palmitoyltransferase PFA4/ZDHHC16/ZDHHC20/ERF2-like [PTHR22883] (2-62)

Sequence (66 aa):
CTDPGVIKADNVSQYLAAYPYDNIIFSEKECSTCKIPKPARSKHCSICDRCVARFDHHCGWMVSYL

Organism: NCBI:txid97028

Secondary structure (DSSP, 8-state):
-----EE-TTTHHHHHHHS---SSS----B-TTT-SB--TT-EEETTTTEEETT-----TT-----

pLDDT: mean 80.85, std 16.6, range [41.91, 94.81]